Protein AF-A0A850A2M1-F1 (afdb_monomer)

Structure (mmCIF, N/CA/C/O backbone):
data_AF-A0A850A2M1-F1
#
_entry.id   AF-A0A850A2M1-F1
#
loop_
_atom_site.group_PDB
_atom_site.id
_atom_site.type_symbol
_atom_site.label_atom_id
_atom_site.label_alt_id
_atom_site.label_comp_id
_atom_site.label_asym_id
_atom_site.label_entity_id
_atom_site.label_seq_id
_atom_site.pdbx_PDB_ins_code
_atom_site.Cartn_x
_atom_site.Cartn_y
_atom_site.Cartn_z
_atom_site.occupancy
_atom_site.B_iso_or_equiv
_atom_site.auth_seq_id
_atom_site.auth_comp_id
_atom_site.auth_asym_id
_atom_site.auth_atom_id
_atom_site.pdbx_PDB_model_num
ATOM 1 N N . VAL A 1 1 ? 9.126 -16.047 3.212 1.00 60.06 1 VAL A N 1
ATOM 2 C CA . VAL A 1 1 ? 9.647 -15.511 1.928 1.00 60.06 1 VAL A CA 1
ATOM 3 C C . VAL A 1 1 ? 10.886 -14.679 2.216 1.00 60.06 1 VAL A C 1
ATOM 5 O O . VAL A 1 1 ? 10.785 -13.748 3.007 1.00 60.06 1 VAL A O 1
ATOM 8 N N . ARG A 1 2 ? 12.046 -15.019 1.634 1.00 74.62 2 ARG A N 1
ATOM 9 C CA . ARG A 1 2 ? 13.248 -14.170 1.705 1.00 74.62 2 ARG A CA 1
ATOM 10 C C . ARG A 1 2 ? 13.115 -13.055 0.667 1.00 74.62 2 ARG A C 1
ATOM 12 O O . ARG A 1 2 ? 13.064 -13.340 -0.523 1.00 74.62 2 ARG A O 1
ATOM 19 N N . LEU A 1 3 ? 13.037 -11.801 1.113 1.00 79.00 3 LEU A N 1
ATOM 20 C CA . LEU A 1 3 ? 12.835 -10.645 0.224 1.00 79.00 3 LEU A CA 1
ATOM 21 C C . LEU A 1 3 ? 13.999 -10.413 -0.745 1.00 79.00 3 LEU A C 1
ATOM 23 O O . LEU A 1 3 ? 13.775 -9.914 -1.840 1.00 79.00 3 LEU A O 1
ATOM 27 N N . LEU A 1 4 ? 15.211 -10.810 -0.352 1.00 73.50 4 LEU A N 1
ATOM 28 C CA . LEU A 1 4 ? 16.443 -10.617 -1.123 1.00 73.50 4 LEU A CA 1
ATOM 29 C C . LEU A 1 4 ? 16.493 -11.425 -2.432 1.00 73.50 4 LEU A C 1
ATOM 31 O O . LEU A 1 4 ? 17.260 -11.075 -3.314 1.00 73.50 4 LEU A O 1
ATOM 35 N N . GLY A 1 5 ? 15.679 -12.477 -2.577 1.00 87.75 5 GLY A N 1
ATOM 36 C CA . GLY A 1 5 ? 15.605 -13.274 -3.810 1.00 87.75 5 GLY A CA 1
ATOM 37 C C . GLY A 1 5 ? 14.467 -12.876 -4.754 1.00 87.75 5 GLY A C 1
ATOM 38 O O . GLY A 1 5 ? 14.248 -13.544 -5.759 1.00 87.75 5 GLY A O 1
ATOM 39 N N . LEU A 1 6 ? 13.686 -11.845 -4.417 1.00 92.62 6 LEU A N 1
ATOM 40 C CA . LEU A 1 6 ? 12.543 -11.423 -5.223 1.00 92.62 6 LEU A CA 1
ATOM 41 C C . LEU A 1 6 ? 12.944 -10.343 -6.229 1.00 92.62 6 LEU A C 1
ATOM 43 O O . LEU A 1 6 ? 13.610 -9.371 -5.874 1.00 92.62 6 LEU A O 1
ATOM 47 N N . SER A 1 7 ? 12.423 -10.449 -7.454 1.00 96.12 7 SER A N 1
ATOM 48 C CA . SER A 1 7 ? 12.518 -9.370 -8.441 1.00 96.12 7 SER A CA 1
ATOM 49 C C . SER A 1 7 ? 11.880 -8.071 -7.917 1.00 96.12 7 SER A C 1
ATOM 51 O O . SER A 1 7 ? 11.007 -8.120 -7.037 1.00 96.12 7 SER A O 1
ATOM 53 N N . PRO A 1 8 ? 12.246 -6.895 -8.458 1.00 96.75 8 PRO A N 1
ATOM 54 C CA . PRO A 1 8 ? 11.633 -5.628 -8.055 1.00 96.75 8 PRO A CA 1
ATOM 55 C C . PRO A 1 8 ? 10.100 -5.638 -8.170 1.00 96.75 8 PRO A C 1
ATOM 57 O O . PRO A 1 8 ? 9.397 -5.260 -7.230 1.00 96.75 8 PRO A O 1
ATOM 60 N N . THR A 1 9 ? 9.564 -6.187 -9.266 1.00 97.12 9 THR A N 1
ATOM 61 C CA . THR A 1 9 ? 8.118 -6.386 -9.464 1.00 97.12 9 THR A CA 1
ATOM 62 C C . THR A 1 9 ? 7.496 -7.231 -8.350 1.00 97.12 9 THR A C 1
ATOM 64 O O . THR A 1 9 ? 6.454 -6.873 -7.793 1.00 97.12 9 THR A O 1
ATOM 67 N N . ALA A 1 10 ? 8.129 -8.353 -7.990 1.00 97.06 10 ALA A N 1
ATOM 68 C CA . ALA A 1 10 ? 7.628 -9.233 -6.940 1.00 97.06 10 ALA A CA 1
ATOM 69 C C . ALA A 1 10 ? 7.690 -8.569 -5.553 1.00 97.06 10 ALA A C 1
ATOM 71 O O . ALA A 1 10 ? 6.761 -8.734 -4.759 1.00 97.06 10 ALA A O 1
ATOM 72 N N . ARG A 1 11 ? 8.724 -7.765 -5.272 1.00 97.38 11 ARG A N 1
ATOM 73 C CA . ARG A 1 11 ? 8.823 -6.978 -4.032 1.00 97.38 11 ARG A CA 1
ATOM 74 C C . ARG A 1 11 ? 7.718 -5.930 -3.932 1.00 97.38 11 ARG A C 1
ATOM 76 O O . ARG A 1 11 ? 7.067 -5.856 -2.893 1.00 97.38 11 ARG A O 1
ATOM 83 N N . ALA A 1 12 ? 7.432 -5.187 -5.002 1.00 97.06 12 ALA A N 1
ATOM 84 C CA . ALA A 1 12 ? 6.332 -4.220 -5.015 1.00 97.06 12 ALA A CA 1
ATOM 85 C C . ALA A 1 12 ? 4.972 -4.888 -4.729 1.00 97.06 12 ALA A C 1
ATOM 87 O O . ALA A 1 12 ? 4.231 -4.437 -3.850 1.00 97.06 12 ALA A O 1
ATOM 88 N N . ARG A 1 13 ? 4.683 -6.028 -5.382 1.00 97.62 13 ARG A N 1
ATOM 89 C CA . ARG A 1 13 ? 3.482 -6.838 -5.093 1.00 97.62 13 ARG A CA 1
ATOM 90 C C . ARG A 1 13 ? 3.440 -7.297 -3.637 1.00 97.62 13 ARG A C 1
ATOM 92 O O . ARG A 1 13 ? 2.412 -7.168 -2.973 1.00 97.62 13 ARG A O 1
ATOM 99 N N . TYR A 1 14 ? 4.561 -7.804 -3.127 1.00 97.75 14 TYR A N 1
ATOM 100 C CA . TYR A 1 14 ? 4.678 -8.245 -1.741 1.00 97.75 14 TYR A CA 1
ATOM 101 C C . TYR A 1 14 ? 4.369 -7.115 -0.753 1.00 97.75 14 TYR A C 1
ATOM 103 O O . TYR A 1 14 ? 3.612 -7.323 0.199 1.00 97.75 14 TYR A O 1
ATOM 111 N N . PHE A 1 15 ? 4.933 -5.922 -0.961 1.00 98.25 15 PHE A N 1
ATOM 112 C CA . PHE A 1 15 ? 4.744 -4.810 -0.038 1.00 98.25 15 PHE A CA 1
ATOM 113 C C . PHE A 1 15 ? 3.279 -4.390 0.040 1.00 98.25 15 PHE A C 1
ATOM 115 O O . PHE A 1 15 ? 2.770 -4.301 1.159 1.00 98.25 15 PHE A O 1
ATOM 122 N N . TYR A 1 16 ? 2.580 -4.283 -1.092 1.00 98.31 16 TYR A N 1
ATOM 123 C CA . TYR A 1 16 ? 1.140 -4.009 -1.121 1.00 98.31 16 TYR A CA 1
ATOM 124 C C . TYR A 1 16 ? 0.331 -5.057 -0.341 1.00 98.31 16 TYR A C 1
ATOM 126 O O . TYR A 1 16 ? -0.359 -4.723 0.622 1.00 98.31 16 TYR A O 1
ATOM 134 N N . LEU A 1 17 ? 0.494 -6.346 -0.660 1.00 97.88 17 LEU A N 1
ATOM 135 C CA . LEU A 1 17 ? -0.249 -7.429 0.003 1.00 97.88 17 LEU A CA 1
ATOM 136 C C . LEU A 1 17 ? 0.059 -7.523 1.504 1.00 97.88 17 LEU A C 1
ATOM 138 O O . LEU A 1 17 ? -0.818 -7.793 2.326 1.00 97.88 17 LEU A O 1
ATOM 142 N N . SER A 1 18 ? 1.312 -7.283 1.891 1.00 98.06 18 SER A N 1
ATOM 143 C CA . SER A 1 18 ? 1.697 -7.252 3.301 1.00 98.06 18 SER A CA 1
ATOM 144 C C . SER A 1 18 ? 1.070 -6.072 4.050 1.00 98.06 18 SER A C 1
ATOM 146 O O . SER A 1 18 ? 0.753 -6.218 5.229 1.00 98.06 18 SER A O 1
ATOM 148 N N . THR A 1 19 ? 0.873 -4.930 3.385 1.00 98.50 19 THR A N 1
ATOM 149 C CA . THR A 1 19 ? 0.172 -3.771 3.944 1.00 98.50 19 THR A CA 1
ATOM 150 C C . THR A 1 19 ? -1.317 -4.061 4.098 1.00 98.50 19 THR A C 1
ATOM 152 O O . THR A 1 19 ? -1.834 -3.797 5.178 1.00 98.50 19 THR A O 1
ATOM 155 N N . LEU A 1 20 ? -1.974 -4.718 3.129 1.00 98.19 20 LEU A N 1
ATOM 156 C CA . LEU A 1 20 ? -3.382 -5.137 3.265 1.00 98.19 20 LEU A CA 1
ATOM 157 C C . LEU A 1 20 ? -3.616 -5.995 4.512 1.00 98.19 20 LEU A C 1
ATOM 159 O O . LEU A 1 20 ? -4.539 -5.746 5.284 1.00 98.19 20 LEU A O 1
ATOM 163 N N . ARG A 1 21 ? -2.740 -6.979 4.757 1.00 97.75 21 ARG A N 1
ATOM 164 C CA . ARG A 1 21 ? -2.832 -7.820 5.962 1.00 97.75 21 ARG A CA 1
ATOM 165 C C . ARG A 1 21 ? -2.691 -7.009 7.249 1.00 97.75 21 ARG A C 1
ATOM 167 O O . ARG A 1 21 ? -3.394 -7.274 8.217 1.00 97.75 21 ARG A O 1
ATOM 174 N N . ARG A 1 22 ? -1.786 -6.025 7.275 1.00 97.88 22 ARG A N 1
ATOM 175 C CA . ARG A 1 22 ? -1.618 -5.141 8.440 1.00 97.88 22 ARG A CA 1
ATOM 176 C C . ARG A 1 22 ? -2.793 -4.188 8.615 1.00 97.88 22 ARG A C 1
ATOM 178 O O . ARG A 1 22 ? -3.151 -3.910 9.750 1.00 97.88 22 ARG A O 1
ATOM 185 N N . ALA A 1 23 ? -3.395 -3.730 7.524 1.00 97.94 23 ALA A N 1
ATOM 186 C CA . ALA A 1 23 ? -4.568 -2.876 7.576 1.00 97.94 23 ALA A CA 1
ATOM 187 C C . ALA A 1 23 ? -5.783 -3.628 8.125 1.00 97.94 23 ALA A C 1
ATOM 189 O O . ALA A 1 23 ? -6.457 -3.120 9.014 1.00 97.94 23 ALA A O 1
ATOM 190 N N . ALA A 1 24 ? -5.983 -4.882 7.709 1.00 97.56 24 ALA A N 1
ATOM 191 C CA . ALA A 1 24 ? -7.006 -5.749 8.289 1.00 97.56 24 ALA A CA 1
ATOM 192 C C . ALA A 1 24 ? -6.819 -5.946 9.804 1.00 97.56 24 ALA A C 1
ATOM 194 O O . ALA A 1 24 ? -7.768 -5.796 10.563 1.00 97.56 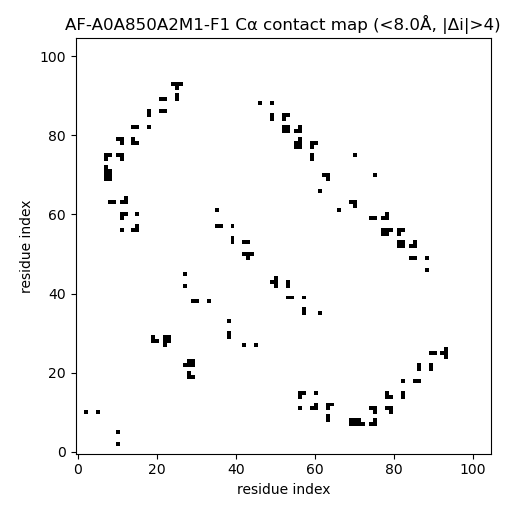24 ALA A O 1
ATOM 195 N N . GLN A 1 25 ? -5.583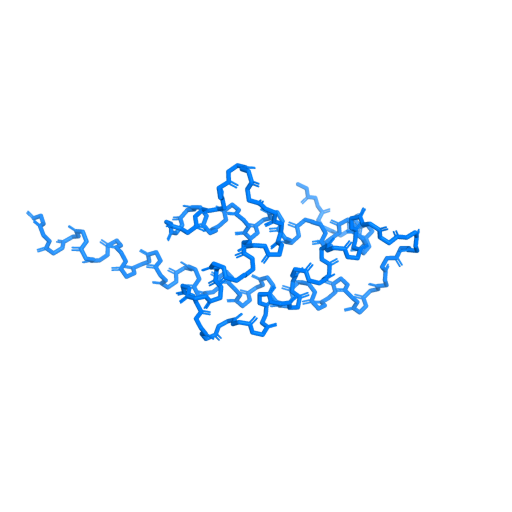 -6.178 10.259 1.00 96.50 25 GLN A N 1
ATOM 196 C CA . GLN A 1 25 ? -5.254 -6.287 11.691 1.00 96.50 2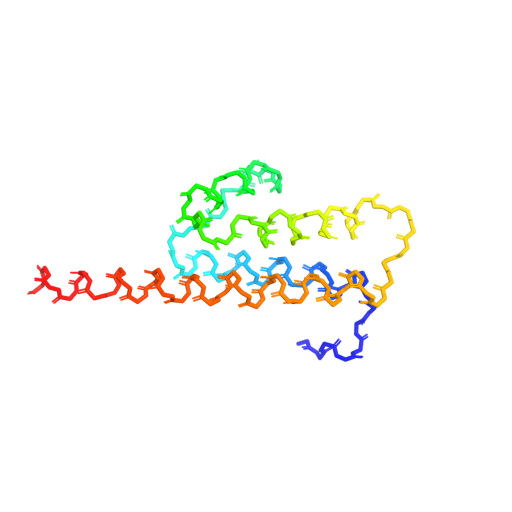5 GLN A CA 1
ATOM 197 C C . GLN A 1 25 ? -5.452 -4.989 12.488 1.00 96.50 25 GLN A C 1
ATOM 199 O O . GLN A 1 25 ? -5.411 -5.031 13.712 1.00 96.50 25 GLN A O 1
ATOM 204 N N . ALA A 1 26 ? -5.595 -3.848 11.816 1.00 96.56 26 ALA A N 1
ATOM 205 C CA . ALA A 1 26 ? -5.848 -2.546 12.428 1.00 96.56 26 ALA A CA 1
ATOM 206 C C . ALA A 1 26 ? -7.297 -2.071 12.202 1.00 96.56 26 ALA A C 1
ATOM 208 O O . ALA A 1 26 ? -7.566 -0.878 12.300 1.00 96.56 26 ALA A O 1
ATOM 209 N N . GLY A 1 27 ? -8.215 -2.972 11.827 1.00 96.62 27 GLY A N 1
ATOM 210 C CA . GLY A 1 27 ? -9.630 -2.642 11.614 1.00 96.62 27 GLY A CA 1
ATOM 211 C C . GLY A 1 27 ? -9.925 -1.859 10.327 1.00 96.62 27 GLY A C 1
ATOM 212 O O . GLY A 1 27 ? -11.010 -1.304 10.175 1.00 96.62 27 GLY A O 1
ATOM 213 N N . ALA A 1 28 ? -8.976 -1.802 9.390 1.00 96.88 28 ALA A N 1
ATOM 214 C CA . ALA A 1 28 ? -9.083 -1.101 8.108 1.00 96.88 28 ALA A CA 1
ATOM 215 C C . ALA A 1 28 ? -8.948 -2.074 6.921 1.00 96.88 28 ALA A C 1
ATOM 217 O O . ALA A 1 28 ? -8.211 -1.816 5.968 1.00 96.88 28 ALA A O 1
ATOM 218 N N . ALA A 1 29 ? -9.598 -3.239 6.997 1.00 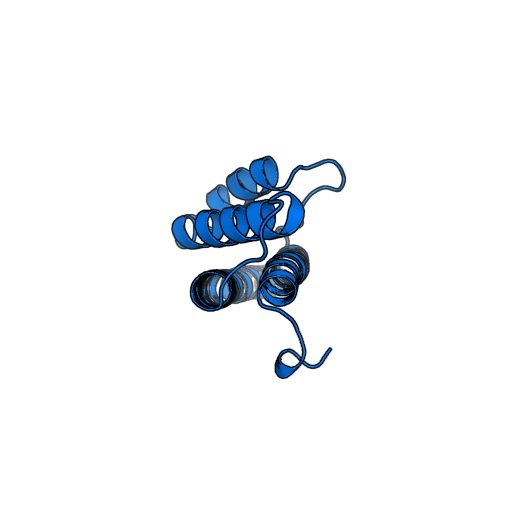97.19 29 ALA A N 1
ATOM 219 C CA . ALA A 1 29 ? -9.538 -4.258 5.951 1.00 97.19 29 ALA A CA 1
ATOM 220 C C . ALA A 1 29 ? -10.103 -3.752 4.613 1.00 97.19 29 ALA A C 1
ATOM 222 O O . ALA A 1 29 ? -11.089 -3.020 4.580 1.00 97.19 29 ALA A O 1
ATOM 223 N N . ARG A 1 30 ? -9.499 -4.193 3.503 1.00 97.44 30 ARG A N 1
ATOM 224 C CA . ARG A 1 30 ? -10.078 -4.032 2.164 1.00 97.44 30 ARG A CA 1
ATOM 225 C C . ARG A 1 30 ? -11.249 -4.995 1.996 1.00 97.44 30 ARG A C 1
ATOM 227 O O . ARG A 1 30 ? -11.081 -6.183 2.280 1.00 97.44 30 ARG A O 1
ATOM 234 N N . ALA A 1 31 ? -12.386 -4.520 1.493 1.00 95.88 31 ALA A N 1
ATOM 235 C CA . ALA A 1 31 ? -13.514 -5.405 1.212 1.00 95.88 31 ALA A CA 1
ATOM 236 C C . ALA A 1 31 ? -13.200 -6.362 0.036 1.00 95.88 31 ALA A C 1
ATOM 238 O O . ALA A 1 31 ? -12.426 -5.998 -0.853 1.00 95.88 31 ALA A O 1
ATOM 239 N N . PRO A 1 32 ? -13.785 -7.577 -0.017 1.00 92.69 32 PRO A N 1
ATOM 240 C CA . PRO A 1 32 ? -13.462 -8.563 -1.055 1.00 92.69 32 PRO A CA 1
ATOM 241 C C . PRO A 1 32 ? -13.678 -8.070 -2.493 1.00 92.69 32 PRO A C 1
ATOM 243 O O . PRO A 1 32 ? -12.844 -8.336 -3.356 1.00 92.69 32 PRO A O 1
ATOM 246 N N . ALA A 1 33 ? -14.763 -7.326 -2.733 1.00 94.69 33 ALA A N 1
ATOM 247 C CA . ALA A 1 33 ? -15.109 -6.776 -4.046 1.00 94.69 33 ALA A CA 1
ATOM 248 C C . ALA A 1 33 ? -14.368 -5.470 -4.383 1.00 94.69 33 ALA A C 1
ATOM 250 O O . ALA A 1 33 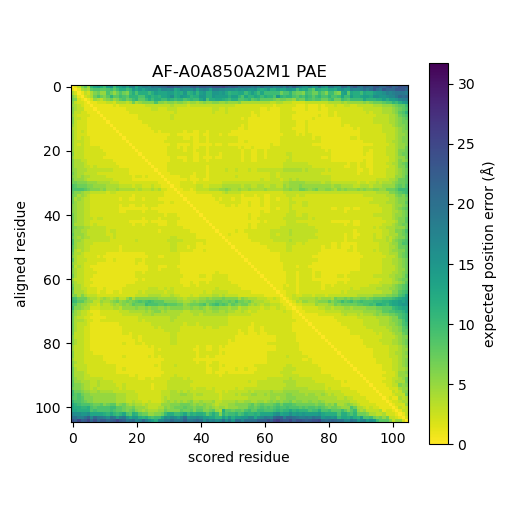? -14.419 -5.013 -5.519 1.00 94.69 33 ALA A O 1
ATOM 251 N N . GLN A 1 34 ? -13.669 -4.874 -3.413 1.00 96.88 34 GLN A N 1
ATOM 252 C CA . GLN A 1 34 ? -13.070 -3.557 -3.573 1.00 96.88 34 GLN A CA 1
ATOM 253 C C . GLN A 1 34 ? -11.790 -3.626 -4.407 1.00 96.88 34 GLN A C 1
ATOM 255 O O . GLN A 1 34 ? -10.854 -4.376 -4.099 1.00 96.88 34 GLN A O 1
ATOM 260 N N . THR A 1 35 ? -11.708 -2.810 -5.450 1.00 97.25 35 THR A N 1
ATOM 261 C CA . THR A 1 35 ? -10.519 -2.695 -6.297 1.00 97.25 35 THR A CA 1
ATOM 262 C C . THR A 1 35 ? -9.359 -2.020 -5.546 1.00 97.25 35 THR A C 1
ATOM 264 O O . THR A 1 35 ? -9.557 -1.421 -4.486 1.00 97.25 35 THR A O 1
ATOM 267 N N . PRO A 1 36 ? -8.108 -2.116 -6.038 1.00 97.75 36 PRO A N 1
ATOM 268 C CA . PRO A 1 36 ? -6.989 -1.413 -5.414 1.00 97.75 36 PRO A CA 1
ATOM 269 C C . PRO A 1 36 ? -7.187 0.106 -5.314 1.00 97.75 36 PRO A C 1
ATOM 271 O O . PRO A 1 36 ? -6.860 0.660 -4.272 1.00 97.75 36 PRO A O 1
ATOM 274 N N . LEU A 1 37 ? -7.754 0.740 -6.349 1.00 97.81 37 LEU A N 1
ATOM 275 C CA . LEU A 1 37 ? -8.003 2.188 -6.397 1.00 97.81 37 LEU A CA 1
ATOM 276 C C . LEU A 1 37 ? -9.138 2.614 -5.453 1.00 97.81 37 LEU A C 1
ATOM 278 O O . LEU A 1 37 ? -9.029 3.607 -4.745 1.00 97.81 37 LEU A O 1
ATOM 282 N N . GLU A 1 38 ? -10.219 1.838 -5.370 1.00 98.00 38 GLU A N 1
ATOM 283 C CA . GLU A 1 38 ? -11.289 2.120 -4.398 1.00 98.00 38 GLU A CA 1
ATOM 284 C C . GLU A 1 38 ? -10.785 1.994 -2.954 1.00 98.00 38 GLU A C 1
ATOM 286 O O . GLU A 1 38 ? -11.186 2.747 -2.061 1.00 98.00 38 GLU A O 1
ATOM 291 N N . TYR A 1 39 ? -9.902 1.022 -2.712 1.00 98.38 39 TYR A N 1
ATOM 292 C CA . TYR A 1 39 ? -9.310 0.829 -1.398 1.00 98.38 39 TYR A CA 1
ATOM 293 C C . TYR A 1 39 ? -8.296 1.911 -1.039 1.00 98.38 39 TYR A C 1
ATOM 295 O O . TYR A 1 39 ? -8.230 2.293 0.124 1.00 98.38 39 TYR A O 1
ATOM 303 N N . GLU A 1 40 ? -7.544 2.423 -2.014 1.00 98.25 40 GLU A N 1
ATOM 304 C CA . GLU A 1 40 ? -6.669 3.589 -1.858 1.00 98.25 40 GLU A CA 1
ATOM 305 C C . GLU A 1 40 ? -7.442 4.765 -1.255 1.00 98.25 40 GLU A C 1
ATOM 307 O O . GLU A 1 40 ? -7.103 5.220 -0.163 1.00 98.25 40 GLU A O 1
ATOM 312 N N . ALA A 1 41 ? -8.559 5.152 -1.882 1.00 97.69 41 ALA A N 1
ATOM 313 C CA . ALA A 1 41 ? -9.415 6.234 -1.398 1.00 97.69 41 ALA A CA 1
ATOM 314 C C . ALA A 1 41 ? -9.948 5.968 0.022 1.00 97.69 41 ALA A C 1
ATOM 316 O O . ALA A 1 41 ? -9.894 6.837 0.893 1.00 97.69 41 ALA A O 1
ATOM 317 N N . THR A 1 42 ? -10.415 4.743 0.288 1.00 97.31 42 THR A N 1
ATOM 318 C CA . THR A 1 42 ? -10.932 4.357 1.614 1.00 97.31 42 THR A CA 1
ATOM 319 C C . THR A 1 42 ? -9.848 4.413 2.691 1.00 97.31 42 THR A C 1
ATOM 321 O O . THR A 1 42 ? -10.078 4.888 3.806 1.00 97.31 42 THR A O 1
ATOM 324 N N . LEU A 1 43 ? -8.652 3.907 2.386 1.00 97.75 43 LEU A N 1
ATOM 325 C CA . LEU A 1 43 ? -7.553 3.862 3.339 1.00 97.75 43 LEU A CA 1
ATOM 326 C C . LEU A 1 43 ? -6.975 5.261 3.584 1.00 97.75 43 LEU A C 1
ATOM 328 O O . LEU A 1 43 ? -6.639 5.565 4.726 1.00 97.75 43 LEU A O 1
ATOM 332 N N . ALA A 1 44 ? -6.914 6.114 2.558 1.00 97.75 44 ALA A N 1
ATOM 333 C CA . ALA A 1 44 ? -6.480 7.505 2.670 1.00 97.75 44 ALA A CA 1
ATOM 334 C C . ALA A 1 44 ? -7.422 8.329 3.562 1.00 97.75 44 ALA A C 1
ATOM 336 O O . ALA A 1 44 ? -6.956 9.100 4.396 1.00 97.75 44 ALA A O 1
ATOM 337 N N . GLN A 1 45 ? -8.738 8.100 3.486 1.00 96.62 45 GLN A N 1
ATOM 338 C CA . GLN A 1 45 ? -9.699 8.727 4.405 1.00 96.62 45 GLN A CA 1
ATOM 339 C C . GLN A 1 45 ? -9.465 8.315 5.865 1.00 96.62 45 GLN A C 1
ATOM 341 O O . GLN A 1 45 ? -9.580 9.137 6.772 1.00 96.62 45 GLN A O 1
ATOM 346 N N . ARG A 1 46 ? -9.109 7.047 6.108 1.00 95.44 46 ARG A N 1
ATOM 347 C CA . ARG A 1 46 ? -8.806 6.546 7.460 1.00 95.44 46 ARG A CA 1
ATOM 348 C C . ARG A 1 46 ? -7.435 6.975 7.971 1.00 95.44 46 ARG A C 1
ATOM 350 O O . ARG A 1 46 ? -7.252 7.102 9.179 1.00 95.44 46 ARG A O 1
ATOM 357 N N . LEU A 1 47 ? -6.469 7.169 7.076 1.00 96.50 47 LEU A N 1
ATOM 358 C CA . LEU A 1 47 ? -5.097 7.559 7.394 1.00 96.50 47 LEU A CA 1
ATOM 359 C C . LEU A 1 47 ? -4.662 8.795 6.584 1.00 96.50 47 LEU A C 1
ATOM 361 O O . LEU A 1 47 ? -3.726 8.683 5.789 1.00 96.50 47 LEU A O 1
ATOM 365 N N . PRO A 1 48 ? -5.249 9.986 6.814 1.00 96.94 48 PRO A N 1
ATOM 366 C CA . PRO A 1 48 ? -4.944 11.170 6.001 1.00 96.94 48 PRO A CA 1
ATOM 367 C C . PRO A 1 48 ? -3.462 11.564 6.027 1.00 96.94 48 PRO A C 1
ATOM 369 O O . PRO A 1 48 ? -2.907 12.039 5.042 1.00 96.94 48 PRO A O 1
ATOM 372 N N . ALA A 1 49 ? -2.783 11.307 7.150 1.00 96.19 49 ALA A N 1
ATOM 373 C CA . ALA A 1 49 ? -1.353 11.568 7.308 1.00 96.19 49 ALA A CA 1
ATOM 374 C C . ALA A 1 49 ? -0.445 10.653 6.458 1.00 96.19 49 ALA A C 1
ATOM 376 O O . ALA A 1 49 ? 0.760 10.877 6.424 1.00 96.19 49 ALA A O 1
ATOM 377 N N . ALA A 1 50 ? -0.998 9.616 5.823 1.00 97.75 50 ALA A N 1
ATOM 378 C CA . ALA A 1 50 ? -0.277 8.657 4.990 1.00 97.75 50 ALA A CA 1
ATOM 379 C C . ALA A 1 50 ? -0.801 8.607 3.545 1.00 97.75 50 ALA A C 1
ATOM 381 O O . ALA A 1 50 ? -0.442 7.678 2.822 1.00 97.75 50 ALA A O 1
ATOM 382 N N . SER A 1 51 ? -1.658 9.549 3.123 1.00 97.94 51 SER A N 1
ATOM 383 C CA . SER A 1 51 ? -2.291 9.519 1.795 1.00 97.94 51 SER A CA 1
ATOM 384 C C . SER A 1 51 ? -1.258 9.442 0.672 1.00 97.94 51 SER A C 1
ATOM 386 O O . SER A 1 51 ? -1.314 8.531 -0.143 1.00 97.94 51 SER A O 1
ATOM 388 N N . ALA A 1 52 ? -0.222 10.286 0.705 1.00 98.00 52 ALA A N 1
ATOM 389 C CA . ALA A 1 52 ? 0.830 10.273 -0.313 1.00 98.00 52 ALA A CA 1
ATOM 390 C C . ALA A 1 52 ? 1.540 8.908 -0.425 1.00 98.00 52 ALA A C 1
ATOM 392 O O . ALA A 1 52 ? 1.879 8.449 -1.517 1.00 98.00 52 ALA A O 1
ATOM 393 N N . GLU A 1 53 ? 1.769 8.223 0.697 1.00 98.62 53 GLU A N 1
ATOM 394 C CA . GLU A 1 53 ? 2.316 6.871 0.684 1.00 98.62 53 GLU A CA 1
ATOM 395 C C . GLU A 1 53 ? 1.326 5.823 0.182 1.00 98.62 53 GLU A C 1
ATOM 397 O O . GLU A 1 53 ? 1.740 4.876 -0.492 1.00 98.62 53 GLU A O 1
ATOM 402 N N . ILE A 1 54 ? 0.045 5.953 0.523 1.00 98.69 54 ILE A N 1
ATOM 403 C CA . ILE A 1 54 ? -1.020 5.054 0.066 1.00 98.69 54 ILE A CA 1
ATOM 404 C C . ILE A 1 54 ? -1.115 5.111 -1.460 1.00 98.69 54 ILE A C 1
ATOM 406 O O . ILE A 1 54 ? -1.056 4.056 -2.103 1.00 98.69 54 ILE A O 1
ATOM 410 N N . ASP A 1 55 ? -1.115 6.313 -2.026 1.00 98.38 55 ASP A N 1
ATOM 411 C CA . ASP A 1 55 ? -1.123 6.555 -3.467 1.00 98.38 55 ASP A CA 1
ATOM 412 C C . ASP A 1 55 ? 0.137 5.957 -4.117 1.00 98.38 55 ASP A C 1
ATOM 414 O O . ASP A 1 55 ? 0.068 5.160 -5.058 1.00 98.38 55 ASP A O 1
ATOM 418 N N . ALA A 1 56 ? 1.323 6.237 -3.559 1.00 98.06 56 ALA A N 1
ATOM 419 C CA . ALA A 1 56 ? 2.593 5.736 -4.089 1.00 98.06 56 ALA A CA 1
ATOM 420 C C . ALA A 1 56 ? 2.692 4.197 -4.068 1.00 98.06 56 ALA A C 1
ATOM 422 O O . ALA A 1 56 ? 3.223 3.577 -5.005 1.00 98.06 56 ALA A O 1
ATOM 423 N N . LEU A 1 57 ? 2.193 3.558 -3.005 1.00 98.62 57 LEU A N 1
ATOM 424 C CA . LEU A 1 57 ? 2.180 2.103 -2.881 1.00 98.62 57 LEU A CA 1
ATOM 425 C C . LEU A 1 57 ? 1.178 1.477 -3.855 1.00 98.62 57 LEU A C 1
ATOM 427 O O . LEU A 1 57 ? 1.507 0.470 -4.492 1.00 98.62 57 LEU A O 1
ATOM 431 N N . THR A 1 58 ? -0.010 2.067 -3.995 1.00 98.44 58 THR A N 1
ATOM 432 C CA . THR A 1 58 ? -1.049 1.573 -4.906 1.00 98.44 58 THR A CA 1
ATOM 433 C C . THR A 1 58 ? -0.617 1.725 -6.361 1.00 98.44 58 THR A C 1
ATOM 435 O O . THR A 1 58 ? -0.663 0.746 -7.107 1.00 98.44 58 THR A O 1
ATOM 438 N N . ALA A 1 59 ? -0.051 2.870 -6.748 1.00 97.50 59 ALA A N 1
ATOM 439 C CA . ALA A 1 59 ? 0.509 3.078 -8.083 1.00 97.50 59 ALA A CA 1
ATOM 440 C C . ALA A 1 59 ? 1.617 2.060 -8.413 1.00 97.50 59 ALA A C 1
ATOM 442 O O . ALA A 1 59 ? 1.630 1.455 -9.491 1.00 97.50 59 ALA A O 1
ATOM 443 N N . SER A 1 60 ? 2.526 1.801 -7.465 1.00 97.31 60 SER A N 1
ATOM 444 C CA . SER A 1 60 ? 3.579 0.789 -7.627 1.00 97.31 60 SER A CA 1
ATOM 445 C C . SER A 1 60 ? 3.004 -0.623 -7.780 1.00 97.31 60 SER A C 1
ATOM 447 O O . SER A 1 60 ? 3.498 -1.405 -8.592 1.00 97.31 60 SER A O 1
ATOM 449 N N . PHE A 1 61 ? 1.944 -0.954 -7.039 1.00 98.00 61 PHE A N 1
ATOM 450 C CA . PHE A 1 61 ? 1.257 -2.238 -7.153 1.00 98.00 61 PHE A CA 1
ATOM 451 C C . PHE A 1 61 ? 0.552 -2.410 -8.498 1.00 98.00 61 PHE A C 1
ATOM 453 O O . PHE A 1 61 ? 0.692 -3.465 -9.116 1.00 98.00 61 PHE A O 1
ATOM 460 N N . LEU A 1 62 ? -0.174 -1.393 -8.966 1.00 97.56 62 LEU A N 1
ATOM 461 C CA . LEU A 1 62 ? -0.879 -1.429 -10.248 1.00 97.56 62 LEU A CA 1
ATOM 462 C C . LEU A 1 62 ? 0.097 -1.622 -11.404 1.00 97.56 62 LEU A C 1
ATOM 464 O O . LEU A 1 62 ? -0.106 -2.517 -12.224 1.00 97.56 62 LEU A O 1
ATOM 468 N N . ARG A 1 63 ? 1.211 -0.879 -11.409 1.00 97.25 63 ARG A N 1
ATOM 469 C CA . ARG A 1 63 ? 2.304 -1.107 -12.363 1.00 97.25 63 ARG A CA 1
ATOM 470 C C . ARG A 1 63 ? 2.839 -2.526 -12.247 1.00 97.25 63 ARG A C 1
ATOM 472 O O . ARG A 1 63 ? 2.947 -3.222 -13.245 1.00 97.25 63 ARG A O 1
ATOM 479 N N . ALA A 1 64 ? 3.107 -2.996 -11.032 1.00 96.88 64 ALA A N 1
ATOM 480 C CA . ALA A 1 64 ? 3.621 -4.344 -10.848 1.00 96.88 64 ALA A CA 1
ATOM 481 C C . ALA A 1 64 ? 2.628 -5.424 -11.279 1.00 96.88 64 ALA A C 1
ATOM 483 O O . ALA A 1 64 ? 3.057 -6.526 -11.602 1.00 96.88 64 ALA A O 1
ATOM 484 N N . ARG A 1 65 ? 1.319 -5.166 -11.255 1.00 95.88 65 ARG A N 1
ATOM 485 C CA . ARG A 1 65 ? 0.277 -6.134 -11.612 1.00 95.88 65 ARG A CA 1
ATOM 486 C C . ARG A 1 65 ? -0.053 -6.132 -13.103 1.00 95.88 65 ARG A C 1
ATOM 488 O O . ARG A 1 65 ? -0.278 -7.213 -13.634 1.00 95.88 65 ARG A O 1
ATOM 495 N N . TYR A 1 66 ? -0.076 -4.963 -13.736 1.00 95.00 66 TYR A N 1
ATOM 496 C CA . TYR A 1 66 ? -0.637 -4.792 -15.077 1.00 95.00 66 TYR A CA 1
ATOM 497 C C . TYR A 1 66 ? 0.350 -4.249 -16.115 1.00 95.00 66 TYR A C 1
ATOM 499 O O . TYR A 1 66 ? 0.061 -4.343 -17.304 1.00 95.00 66 TYR A O 1
ATOM 507 N N . ALA A 1 67 ? 1.500 -3.689 -15.718 1.00 91.19 67 ALA A N 1
ATOM 508 C CA . ALA A 1 67 ? 2.464 -3.196 -16.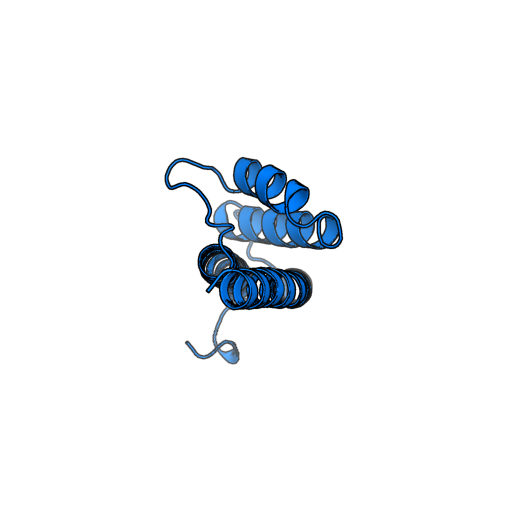697 1.00 91.19 67 ALA A CA 1
ATOM 509 C C . ALA A 1 67 ? 3.166 -4.367 -17.416 1.00 91.19 67 ALA A C 1
ATOM 511 O O . ALA A 1 67 ? 3.574 -5.323 -16.750 1.00 91.19 67 ALA A O 1
ATOM 512 N N . PRO A 1 68 ? 3.370 -4.278 -18.745 1.00 88.06 68 PRO A N 1
ATOM 513 C CA . PRO A 1 68 ? 4.131 -5.280 -19.494 1.00 88.06 68 PRO A CA 1
ATOM 514 C C . PRO A 1 68 ? 5.607 -5.326 -19.081 1.00 88.06 68 PRO A C 1
ATOM 516 O O . PRO A 1 68 ? 6.204 -6.396 -18.992 1.00 88.06 68 PRO A O 1
ATOM 519 N N . ALA A 1 69 ? 6.198 -4.155 -18.820 1.00 92.56 69 ALA A N 1
ATOM 520 C CA . ALA A 1 69 ? 7.597 -4.033 -18.436 1.00 92.56 69 ALA A CA 1
ATOM 521 C C . ALA A 1 69 ? 7.796 -4.291 -16.929 1.00 92.56 69 ALA A C 1
ATOM 523 O O . ALA A 1 69 ? 6.994 -3.819 -16.112 1.00 92.56 69 ALA A O 1
ATOM 524 N N . PRO A 1 70 ? 8.875 -4.993 -16.530 1.00 93.12 70 PRO A N 1
ATOM 525 C CA . PRO A 1 70 ? 9.202 -5.188 -15.124 1.00 93.12 70 PRO A CA 1
ATOM 526 C C . PRO A 1 70 ? 9.527 -3.857 -14.433 1.00 93.12 70 PRO A C 1
ATOM 528 O O . PRO A 1 70 ? 9.981 -2.900 -15.058 1.00 93.12 70 PRO A O 1
ATOM 531 N N . LEU A 1 71 ? 9.304 -3.800 -13.117 1.00 94.94 71 LEU A N 1
ATOM 532 C CA . LEU A 1 71 ? 9.729 -2.659 -12.311 1.00 94.94 71 LEU A CA 1
ATOM 533 C C . LEU A 1 71 ? 11.249 -2.661 -12.154 1.00 94.94 71 LEU A C 1
ATOM 535 O O . LEU A 1 71 ? 11.884 -3.715 -12.127 1.00 94.94 71 LEU A O 1
ATOM 539 N N . ASP A 1 72 ? 11.795 -1.465 -11.974 1.00 95.69 72 AS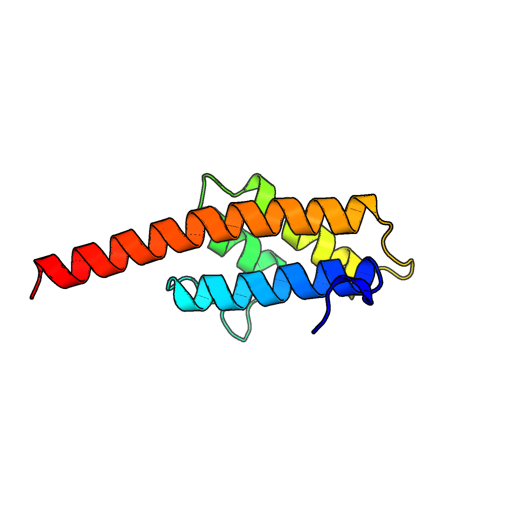P A N 1
ATOM 540 C CA . ASP A 1 72 ? 13.182 -1.237 -11.602 1.00 95.69 72 ASP A CA 1
ATOM 541 C C . ASP A 1 72 ? 13.361 -1.209 -10.070 1.00 95.69 72 ASP A C 1
ATOM 543 O O . ASP A 1 72 ? 12.400 -1.184 -9.288 1.00 95.69 72 ASP A O 1
ATOM 547 N N . GLU A 1 73 ? 14.620 -1.229 -9.629 1.00 95.62 73 GLU A N 1
ATOM 548 C CA . GLU A 1 73 ? 14.981 -1.129 -8.210 1.00 95.62 73 GLU A CA 1
ATOM 549 C C . GLU A 1 73 ? 14.414 0.136 -7.532 1.00 95.62 73 GLU A C 1
ATOM 551 O O . GLU A 1 73 ? 13.798 0.005 -6.467 1.00 95.62 73 GLU A O 1
ATOM 556 N N . PRO A 1 74 ? 14.509 1.344 -8.131 1.00 95.69 74 PRO A N 1
ATOM 557 C CA . PRO A 1 74 ? 13.896 2.543 -7.566 1.00 95.69 74 PRO A CA 1
ATOM 558 C C . PRO A 1 74 ? 12.390 2.413 -7.308 1.00 95.69 74 PRO A C 1
ATOM 560 O O . PRO A 1 74 ? 11.910 2.859 -6.263 1.00 95.69 74 PRO A O 1
ATOM 563 N N . ALA A 1 75 ? 11.621 1.800 -8.214 1.00 94.25 75 ALA A N 1
ATOM 564 C CA . ALA A 1 75 ? 10.188 1.604 -8.008 1.00 94.25 75 ALA A CA 1
ATOM 565 C C . ALA A 1 75 ? 9.889 0.622 -6.870 1.00 94.25 75 ALA A C 1
ATOM 567 O O . ALA A 1 75 ? 9.004 0.887 -6.051 1.00 94.25 75 ALA A O 1
ATOM 568 N N . ALA A 1 76 ? 10.643 -0.474 -6.763 1.00 95.94 76 ALA A N 1
ATOM 569 C CA . ALA A 1 76 ? 10.497 -1.397 -5.640 1.00 95.94 76 ALA A CA 1
ATOM 570 C C . ALA A 1 76 ? 10.865 -0.741 -4.300 1.00 95.94 76 ALA A C 1
ATOM 572 O O . ALA A 1 76 ? 10.165 -0.949 -3.305 1.00 95.94 76 ALA A O 1
ATOM 573 N N . HIS A 1 77 ? 11.904 0.099 -4.276 1.00 96.69 77 HIS A N 1
ATOM 574 C CA . HIS A 1 77 ? 12.286 0.859 -3.088 1.00 96.69 77 HIS A CA 1
ATOM 575 C C . HIS A 1 77 ? 11.205 1.872 -2.682 1.00 96.69 77 HIS A C 1
ATOM 577 O O . HIS A 1 77 ? 10.843 1.943 -1.508 1.00 96.69 77 HIS A O 1
ATOM 583 N N . ARG A 1 78 ? 10.602 2.596 -3.639 1.00 97.31 78 ARG A N 1
ATOM 584 C CA . ARG A 1 78 ? 9.454 3.483 -3.361 1.00 97.31 78 ARG A CA 1
ATOM 585 C C . ARG A 1 78 ? 8.294 2.722 -2.716 1.00 97.31 78 ARG A C 1
ATOM 587 O O . ARG A 1 78 ? 7.780 3.162 -1.688 1.00 97.31 78 ARG A O 1
ATOM 594 N N . ALA A 1 79 ? 7.937 1.552 -3.254 1.00 97.88 79 ALA A N 1
ATOM 595 C CA . ALA A 1 79 ? 6.903 0.696 -2.669 1.00 97.88 79 ALA A CA 1
ATOM 596 C C . ALA A 1 79 ? 7.263 0.250 -1.238 1.00 97.88 79 ALA A C 1
ATOM 598 O O . ALA A 1 79 ? 6.409 0.244 -0.350 1.00 97.88 79 ALA A O 1
ATOM 599 N N . GLN A 1 80 ? 8.530 -0.091 -0.989 1.00 98.25 80 GLN A N 1
ATOM 600 C CA . GLN A 1 80 ? 9.015 -0.452 0.342 1.00 98.25 80 GLN A CA 1
ATOM 601 C C . GLN A 1 80 ? 8.880 0.702 1.341 1.00 98.25 80 GLN A C 1
ATOM 603 O O . GLN A 1 80 ? 8.321 0.503 2.424 1.00 98.25 80 GLN A O 1
ATOM 608 N N . SER A 1 81 ? 9.382 1.891 0.997 1.00 98.31 81 SER A N 1
ATOM 609 C CA . SER A 1 81 ? 9.343 3.069 1.870 1.00 98.31 81 SER A CA 1
ATOM 610 C C . SER A 1 81 ? 7.905 3.479 2.187 1.00 98.31 81 SER A C 1
ATOM 612 O O . SER A 1 81 ? 7.571 3.683 3.356 1.00 98.31 81 SER A O 1
ATOM 614 N N . ALA A 1 82 ? 7.039 3.510 1.172 1.00 98.56 82 ALA A N 1
ATOM 615 C CA . ALA A 1 82 ? 5.620 3.796 1.338 1.00 98.56 82 ALA A CA 1
ATOM 616 C C . ALA A 1 82 ? 4.946 2.776 2.270 1.00 98.56 82 ALA A C 1
ATOM 618 O O . ALA A 1 82 ? 4.341 3.137 3.280 1.00 98.56 82 ALA A O 1
ATOM 619 N N . ALA A 1 83 ? 5.142 1.477 2.020 1.00 98.56 83 ALA A N 1
ATOM 620 C CA . ALA A 1 83 ? 4.591 0.428 2.871 1.00 98.56 83 ALA A CA 1
ATOM 621 C C . ALA A 1 83 ? 5.095 0.500 4.321 1.00 98.56 83 ALA A C 1
ATOM 623 O O . ALA A 1 83 ? 4.337 0.202 5.244 1.00 98.56 83 ALA A O 1
ATOM 624 N N . ALA A 1 84 ? 6.357 0.871 4.550 1.00 98.56 84 ALA A N 1
ATOM 625 C CA . ALA A 1 84 ? 6.908 1.013 5.897 1.00 98.56 84 ALA A CA 1
ATOM 626 C C . ALA A 1 84 ? 6.205 2.128 6.688 1.00 98.56 84 ALA A C 1
ATOM 628 O O . ALA A 1 84 ? 5.831 1.918 7.846 1.00 98.56 84 ALA A O 1
ATOM 629 N N . ARG A 1 85 ? 5.972 3.278 6.047 1.00 98.38 85 ARG A N 1
ATOM 630 C CA . ARG A 1 85 ? 5.268 4.425 6.635 1.00 98.38 85 ARG A CA 1
ATOM 631 C C . ARG A 1 85 ? 3.794 4.120 6.887 1.00 98.38 85 ARG A C 1
ATOM 633 O O . ARG A 1 85 ? 3.341 4.283 8.015 1.00 98.38 85 ARG A O 1
ATOM 640 N N . ILE A 1 86 ? 3.075 3.538 5.924 1.00 98.56 86 ILE A N 1
ATOM 641 C CA . ILE A 1 86 ? 1.671 3.126 6.126 1.00 98.56 86 ILE A CA 1
ATOM 642 C C . ILE A 1 86 ? 1.560 2.158 7.311 1.00 98.56 86 ILE A C 1
ATOM 644 O O . ILE A 1 86 ? 0.735 2.343 8.203 1.00 98.56 86 ILE A O 1
ATOM 648 N N . LYS A 1 87 ? 2.441 1.151 7.391 1.00 98.50 87 LYS A N 1
ATOM 649 C CA . LYS A 1 87 ? 2.468 0.210 8.525 1.00 98.50 87 LYS A CA 1
ATOM 650 C C . LYS A 1 87 ? 2.772 0.895 9.855 1.00 98.50 87 LYS A C 1
ATOM 652 O O . LYS A 1 87 ? 2.301 0.424 10.888 1.00 98.50 87 LYS A O 1
ATOM 657 N N . HIS A 1 88 ? 3.556 1.972 9.864 1.00 98.25 88 HIS A N 1
ATOM 658 C CA . HIS A 1 88 ? 3.760 2.771 11.068 1.00 98.25 88 HIS A CA 1
ATOM 659 C C . HIS A 1 88 ? 2.443 3.396 11.548 1.00 98.25 88 HIS A C 1
ATOM 661 O O . HIS A 1 88 ? 2.093 3.200 12.713 1.00 98.25 88 HIS A O 1
ATOM 667 N N . TYR A 1 89 ? 1.684 4.044 10.662 1.00 98.00 89 TYR A N 1
ATOM 668 C CA . TYR A 1 89 ? 0.383 4.624 11.010 1.00 98.00 89 TYR A CA 1
ATOM 669 C C . TYR A 1 89 ? -0.651 3.566 11.408 1.00 98.00 89 TYR A C 1
ATOM 671 O O . TYR A 1 89 ? -1.312 3.721 12.429 1.00 98.00 89 TYR A O 1
ATOM 679 N N . LEU A 1 90 ? -0.717 2.436 10.699 1.00 98.06 90 LEU A N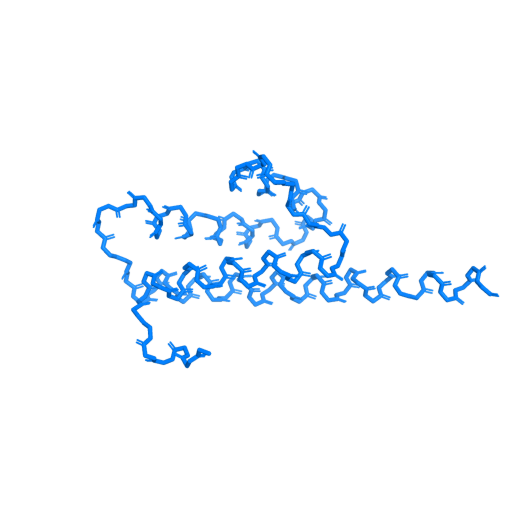 1
ATOM 680 C CA . LEU A 1 90 ? -1.611 1.324 11.046 1.00 98.06 90 LEU A CA 1
ATOM 681 C C . LEU A 1 90 ? -1.340 0.753 12.443 1.00 98.06 90 LEU A C 1
ATOM 683 O O . LEU A 1 90 ? -2.273 0.436 13.176 1.00 98.06 90 LEU A O 1
ATOM 687 N N . ARG A 1 91 ? -0.068 0.645 12.849 1.00 97.38 91 ARG A N 1
ATOM 688 C CA . ARG A 1 91 ? 0.274 0.221 14.218 1.00 97.38 91 ARG A CA 1
ATOM 689 C C . ARG A 1 91 ? -0.213 1.217 15.265 1.00 97.38 91 ARG A C 1
ATOM 691 O O . ARG A 1 91 ? -0.628 0.792 16.335 1.00 97.38 91 ARG A O 1
ATOM 698 N N . ARG A 1 92 ? -0.140 2.521 14.979 1.00 96.06 92 ARG A N 1
ATOM 699 C CA . ARG A 1 92 ? -0.657 3.561 15.880 1.00 96.06 92 ARG A CA 1
ATOM 700 C C . ARG A 1 92 ? -2.177 3.499 15.975 1.00 96.06 92 ARG A C 1
ATOM 702 O O . ARG A 1 92 ? -2.688 3.531 17.085 1.00 96.06 92 ARG A O 1
ATOM 709 N N . LEU A 1 93 ? -2.860 3.338 14.840 1.00 94.56 93 LEU A N 1
ATOM 710 C CA . LEU A 1 93 ? -4.313 3.180 14.784 1.00 94.56 93 LEU A CA 1
ATOM 711 C C . LEU A 1 93 ? -4.774 1.991 15.633 1.00 94.56 93 LEU A C 1
ATOM 713 O O . LEU A 1 93 ? -5.623 2.153 16.499 1.00 94.56 93 LEU A O 1
ATOM 717 N N . ARG A 1 94 ? -4.146 0.823 15.450 1.00 95.50 94 ARG A N 1
ATOM 718 C CA . ARG A 1 94 ? -4.450 -0.369 16.249 1.00 95.50 94 ARG A CA 1
ATOM 719 C C . ARG A 1 94 ? -4.260 -0.127 17.748 1.00 95.50 94 ARG A C 1
ATOM 721 O O . ARG A 1 94 ? -5.146 -0.443 18.519 1.00 95.50 94 ARG A O 1
ATOM 728 N N . ARG A 1 95 ? -3.129 0.457 18.163 1.00 95.44 95 ARG A N 1
ATOM 729 C CA . ARG A 1 95 ? -2.869 0.739 19.588 1.00 95.44 95 ARG A CA 1
ATOM 730 C C . ARG A 1 95 ? -3.889 1.696 20.198 1.00 95.44 95 ARG A C 1
ATOM 732 O O . ARG A 1 95 ? -4.201 1.562 21.371 1.00 95.44 95 ARG A O 1
ATOM 739 N N . ALA A 1 96 ? -4.353 2.678 19.426 1.00 92.12 96 ALA A N 1
ATOM 740 C CA . ALA A 1 96 ? -5.381 3.602 19.884 1.00 92.12 96 ALA A CA 1
ATOM 741 C C . ALA A 1 96 ? -6.722 2.883 20.099 1.00 92.12 96 ALA A C 1
ATOM 743 O O . ALA A 1 96 ? -7.374 3.151 21.100 1.00 92.12 96 ALA A O 1
ATOM 744 N N . ALA A 1 97 ? -7.084 1.951 19.210 1.00 90.00 97 ALA A N 1
ATOM 745 C CA . ALA A 1 97 ? -8.259 1.098 19.381 1.00 90.00 97 ALA A CA 1
ATOM 746 C C . ALA A 1 97 ? -8.117 0.177 20.607 1.00 90.00 97 ALA A C 1
ATOM 748 O O . ALA A 1 97 ? -8.947 0.243 21.502 1.00 90.00 97 ALA A O 1
ATOM 749 N N . ASP A 1 98 ? -7.003 -0.560 20.717 1.00 91.94 98 ASP A N 1
ATOM 750 C CA . ASP A 1 98 ? -6.739 -1.463 21.850 1.00 91.94 98 ASP A CA 1
ATOM 751 C C . ASP A 1 98 ? -6.820 -0.720 23.209 1.00 91.94 98 ASP A C 1
ATOM 753 O O . ASP A 1 98 ? -7.288 -1.268 24.203 1.00 91.94 98 ASP A O 1
ATOM 757 N N . ALA A 1 99 ? -6.358 0.537 23.272 1.00 91.19 99 ALA A N 1
ATOM 758 C CA . ALA A 1 99 ? -6.413 1.359 24.483 1.00 91.19 99 ALA A CA 1
ATOM 759 C C . ALA A 1 99 ? -7.808 1.936 24.782 1.00 91.19 99 ALA A C 1
ATOM 761 O O . ALA A 1 99 ? -8.087 2.249 25.938 1.00 91.19 99 ALA A O 1
ATOM 762 N N . ALA A 1 100 ? -8.653 2.127 23.765 1.00 87.19 100 ALA A N 1
ATOM 763 C CA . ALA A 1 100 ? -10.045 2.531 23.948 1.00 87.19 100 ALA A CA 1
ATOM 764 C C . ALA A 1 100 ? -10.862 1.366 24.523 1.00 87.19 100 ALA A C 1
ATOM 766 O O . ALA A 1 100 ? -11.504 1.545 25.554 1.00 87.19 100 ALA A O 1
ATOM 767 N N . ASP A 1 101 ? -10.705 0.164 23.958 1.00 87.81 101 ASP A N 1
ATOM 768 C CA . ASP A 1 101 ? -11.371 -1.057 24.431 1.00 87.81 101 ASP A CA 1
ATOM 769 C C . ASP A 1 101 ? -11.051 -1.349 25.913 1.00 87.81 101 ASP A C 1
ATOM 771 O O . ASP A 1 101 ? -11.913 -1.770 26.676 1.00 87.81 101 ASP A O 1
ATOM 775 N N . GLN A 1 102 ? -9.815 -1.074 26.354 1.00 80.00 102 GLN A N 1
ATOM 776 C CA . GLN A 1 102 ? -9.385 -1.251 27.752 1.00 80.00 102 GLN A CA 1
ATOM 777 C C . GLN A 1 102 ? -9.973 -0.234 28.741 1.00 80.00 102 GLN A C 1
ATOM 779 O O . GLN A 1 102 ? -9.896 -0.463 29.942 1.00 80.00 102 GLN A O 1
ATOM 784 N N . ARG A 1 103 ? -10.482 0.913 28.275 1.00 79.81 103 ARG A N 1
ATOM 785 C CA . ARG A 1 103 ? -11.092 1.938 29.145 1.00 79.81 103 ARG A CA 1
ATOM 786 C C . ARG A 1 103 ? -12.581 1.708 29.374 1.00 79.81 103 ARG A C 1
ATOM 788 O O . ARG A 1 103 ? -13.132 2.284 30.305 1.00 79.81 103 ARG A O 1
ATOM 795 N N . GLU A 1 104 ? -13.215 0.939 28.498 1.00 68.00 104 GLU A N 1
ATOM 796 C CA . GLU A 1 104 ? -14.650 0.645 28.533 1.00 68.00 104 GLU A CA 1
ATOM 797 C C . GLU A 1 104 ? -14.973 -0.671 29.268 1.00 68.00 104 GLU A C 1
ATOM 799 O O . GLU A 1 104 ? -16.147 -0.954 29.507 1.00 68.00 104 GLU A O 1
ATOM 804 N N . ALA A 1 105 ? -13.950 -1.450 29.640 1.00 62.28 105 ALA A N 1
ATOM 805 C CA . ALA A 1 105 ? -14.038 -2.708 30.390 1.00 62.28 105 ALA A CA 1
ATOM 806 C C . ALA A 1 105 ? -13.737 -2.517 31.884 1.00 62.28 105 ALA A C 1
ATOM 808 O O . ALA A 1 105 ? -14.381 -3.221 32.695 1.00 62.28 105 ALA A O 1
#

Mean predicted aligned error: 3.36 Å

Sequence (105 aa):
VRLLGLSPTARARYFYLSTLRRAAQAGAARAPAQTPLEYEATLAQRLPAASAEIDALTASFLRARYAPAPLDEPAAHRAQSAAARIKHYLRRLRRAADAADQREA

Nearest PDB structures (foldseek):
  8dt0-assembly1_A  TM=5.096E-01  e=2.362E+00  synthetic construct

Solvent-accessible surface area (backbone atoms only — not comparable to full-atom values): 5657 Å² total; per-residue (Å²): 133,71,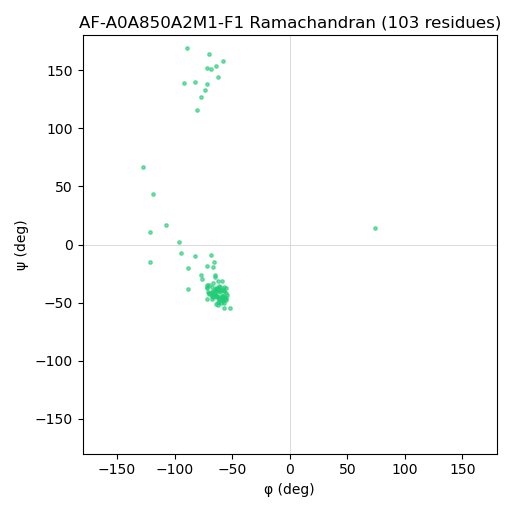73,90,82,48,53,33,29,54,45,15,43,47,33,46,56,55,41,48,57,49,25,40,76,35,80,56,54,73,56,91,87,55,49,72,69,61,38,39,58,55,49,25,72,77,36,63,95,38,30,72,32,44,51,48,24,47,53,36,26,49,43,44,73,68,45,92,65,80,50,48,66,69,54,21,48,49,13,47,55,20,34,53,53,46,52,52,52,36,52,51,51,32,52,54,49,60,55,49,60,64,73,79,109

pLDDT: mean 94.53, std 7.19, range [60.06, 98.69]

Radius of gyration: 14.56 Å; Cα contacts (8 Å, |Δi|>4): 103; chains: 1; bounding box: 32×27×50 Å

Secondary structure (DSSP, 8-state):
--GGGS-HHHHHHHHHHHHHHHHHTTT-PPPTT--HHHHHHHHHHH-GGGHHHHHHHHHHHHHHHH-SSPPPHHHHHHHHHHHHHHHHHHHHHHHHHHHHHTT--

Foldseek 3Di:
DPLVPDFLLRLLQVLVVVLQVLCVLLVLHDDPPADLVNSLVSLCVVVVVLSVLSVLSSVLNCCSVPPPDGDDPVSSVSNVVSSVVSSVVSVVSSVVVVVVVVVVD